Protein AF-A0A8J6XSI7-F1 (afdb_monomer_lite)

Foldseek 3Di:
DDDDDDPPPVVPVVVVVVVCVPPPPPDPPVDPPPPVPDDPQLVLQLCLLVPPVVVVPPDDPVVSVVSSPDRQLVVDPPVCSVVSRD

Sequence (86 aa):
MKRHGPMSCLLCATAISVVAILIGGCNSRGGQASESAEPDWKMQRDKMVSQQIEARGVKGPLVLESMRTVPRHRFVPENYRDSAYN

Structure (mmCIF, N/CA/C/O backbone):
data_AF-A0A8J6XSI7-F1
#
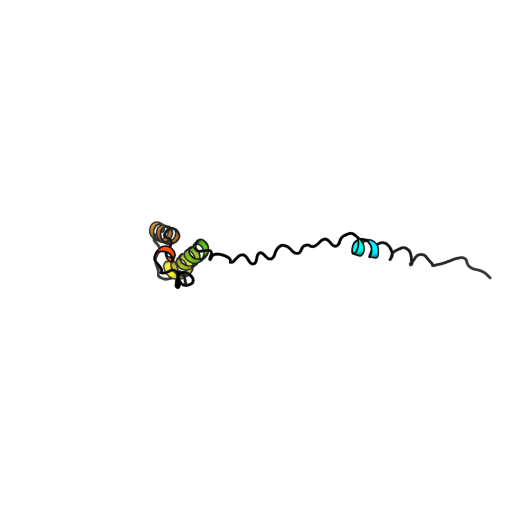_entry.id   AF-A0A8J6XSI7-F1
#
loop_
_atom_site.group_PDB
_atom_site.id
_atom_site.type_symbol
_atom_site.label_atom_id
_atom_site.label_alt_id
_atom_site.label_comp_id
_atom_site.label_asym_id
_atom_site.label_entity_id
_atom_site.label_seq_id
_atom_site.pdbx_PDB_ins_code
_atom_site.Cartn_x
_atom_site.Cartn_y
_atom_site.Cartn_z
_atom_site.occupancy
_atom_site.B_iso_or_equiv
_atom_site.auth_seq_id
_atom_site.auth_comp_id
_atom_site.auth_asym_id
_atom_site.auth_atom_id
_atom_site.pdbx_PDB_model_num
ATOM 1 N N . MET A 1 1 ? 51.615 -30.850 67.153 1.00 44.00 1 MET A N 1
ATOM 2 C CA . MET A 1 1 ? 52.196 -31.375 65.898 1.00 44.00 1 MET A CA 1
ATOM 3 C C . MET A 1 1 ? 51.117 -32.143 65.139 1.00 44.00 1 MET A C 1
ATOM 5 O O . MET A 1 1 ? 50.432 -32.933 65.766 1.00 44.00 1 MET A O 1
ATOM 9 N N . LYS A 1 2 ? 51.002 -31.877 63.825 1.00 49.00 2 LYS A N 1
ATOM 10 C CA . LYS A 1 2 ? 50.225 -32.579 62.773 1.00 49.00 2 LYS A CA 1
ATOM 11 C C . LYS A 1 2 ? 48.687 -32.469 62.821 1.00 49.00 2 LYS A C 1
ATOM 13 O O . LYS A 1 2 ? 47.994 -33.319 63.361 1.00 49.00 2 LYS A O 1
ATOM 18 N N . ARG A 1 3 ? 48.173 -31.412 62.177 1.00 49.69 3 ARG A N 1
ATOM 19 C CA . ARG A 1 3 ? 46.777 -31.279 61.729 1.00 49.69 3 ARG A CA 1
ATOM 20 C C . ARG A 1 3 ? 46.608 -32.022 60.389 1.00 49.69 3 ARG A C 1
ATOM 22 O O . ARG A 1 3 ? 47.443 -31.856 59.504 1.00 49.69 3 ARG A O 1
ATOM 29 N N . HIS A 1 4 ? 45.555 -32.835 60.285 1.00 49.72 4 HIS A N 1
ATOM 30 C CA . HIS A 1 4 ? 44.998 -33.425 59.053 1.00 49.72 4 HIS A CA 1
ATOM 31 C C . HIS A 1 4 ? 44.760 -32.317 58.002 1.00 49.72 4 HIS A C 1
ATOM 33 O O . HIS A 1 4 ? 44.388 -31.213 58.384 1.00 49.72 4 HIS A O 1
ATOM 39 N N . GLY A 1 5 ? 45.059 -32.460 56.708 1.00 51.72 5 GLY A N 1
ATOM 40 C CA . GLY A 1 5 ? 44.454 -33.357 55.712 1.00 51.72 5 GLY A CA 1
ATOM 41 C C . GLY A 1 5 ? 43.980 -32.485 54.520 1.00 51.72 5 GLY A C 1
ATOM 42 O O . GLY A 1 5 ? 43.686 -31.311 54.731 1.00 51.72 5 GLY A O 1
ATOM 43 N N . PRO A 1 6 ? 43.985 -32.978 53.271 1.00 49.56 6 PRO A N 1
ATOM 44 C CA . PRO A 1 6 ? 44.173 -32.164 52.068 1.00 49.56 6 PRO A CA 1
ATOM 45 C C . PRO A 1 6 ? 42.925 -31.367 51.662 1.00 49.56 6 PRO A C 1
ATOM 47 O O . PRO A 1 6 ? 41.909 -31.932 51.266 1.00 49.56 6 PRO A O 1
ATOM 50 N N . MET A 1 7 ? 43.039 -30.036 51.638 1.00 52.78 7 MET A N 1
ATOM 51 C CA . MET A 1 7 ? 42.152 -29.151 50.874 1.00 52.78 7 MET A CA 1
ATOM 52 C C . MET A 1 7 ? 42.477 -29.283 49.377 1.00 52.78 7 MET A C 1
ATOM 54 O O . MET A 1 7 ? 43.012 -28.379 48.749 1.00 52.78 7 MET A O 1
ATOM 58 N N . SER A 1 8 ? 42.209 -30.460 48.816 1.00 54.72 8 SER A N 1
ATOM 59 C CA . SER A 1 8 ? 42.346 -30.772 47.389 1.00 54.72 8 SER A CA 1
ATOM 60 C C . SER A 1 8 ? 40.986 -31.227 46.848 1.00 54.72 8 SER A C 1
ATOM 62 O O . SER A 1 8 ? 40.839 -32.292 46.267 1.00 54.72 8 SER A O 1
ATOM 64 N N . CYS A 1 9 ? 39.954 -30.420 47.121 1.00 52.50 9 CYS A N 1
ATOM 65 C CA . CYS A 1 9 ? 38.568 -30.641 46.684 1.00 52.50 9 CYS A CA 1
ATOM 66 C C . CYS A 1 9 ? 38.103 -29.587 45.651 1.00 52.50 9 CYS A C 1
ATOM 68 O O . CYS A 1 9 ? 36.932 -29.527 45.299 1.00 52.50 9 CYS A O 1
ATOM 70 N N . LEU A 1 10 ? 39.019 -28.751 45.141 1.00 53.47 10 LEU A N 1
ATOM 71 C CA . LEU A 1 10 ? 38.728 -27.713 44.136 1.00 53.47 10 LEU A CA 1
ATOM 72 C C . LEU A 1 10 ? 39.078 -28.122 42.693 1.00 53.47 10 LEU A C 1
ATOM 74 O O . LEU A 1 10 ? 38.757 -27.395 41.761 1.00 53.47 10 LEU A O 1
ATOM 78 N N . LEU A 1 11 ? 39.687 -29.296 42.490 1.00 51.44 11 LEU A N 1
ATOM 79 C CA . LEU A 1 11 ? 40.086 -29.791 41.163 1.00 51.44 11 LEU A CA 1
ATOM 80 C C . LEU A 1 11 ? 39.029 -30.676 40.479 1.00 51.44 11 LEU A C 1
ATOM 82 O O . LEU A 1 11 ? 39.151 -30.956 39.292 1.00 51.44 11 LEU A O 1
ATOM 86 N N . CYS A 1 12 ? 37.965 -31.077 41.182 1.00 49.50 12 CYS A N 1
ATOM 87 C CA . CYS A 1 12 ? 36.933 -31.953 40.612 1.00 49.50 12 CYS A CA 1
ATOM 88 C C . CYS A 1 12 ? 35.754 -31.194 39.970 1.00 49.50 12 CYS A C 1
ATOM 90 O O . CYS A 1 12 ? 34.979 -31.797 39.235 1.00 49.50 12 CYS A O 1
ATOM 92 N N . ALA A 1 13 ? 35.619 -29.882 40.202 1.00 52.38 13 ALA A N 1
ATOM 93 C CA . ALA A 1 13 ? 34.488 -29.092 39.697 1.00 52.38 13 ALA A CA 1
ATOM 94 C C . ALA A 1 13 ? 34.730 -28.430 38.325 1.00 52.38 13 ALA A C 1
ATOM 96 O O . ALA A 1 13 ? 33.785 -27.960 37.699 1.00 52.38 13 ALA A O 1
ATOM 97 N N . THR A 1 14 ? 35.966 -28.403 37.819 1.00 53.66 14 THR A N 1
ATOM 98 C CA . THR A 1 14 ? 36.283 -27.796 36.510 1.00 53.66 14 THR A CA 1
ATOM 99 C C . THR A 1 14 ? 36.234 -28.791 35.347 1.00 53.66 14 THR A C 1
ATOM 101 O O . THR A 1 14 ? 36.156 -28.378 34.192 1.00 53.66 14 THR A O 1
ATOM 104 N N . ALA A 1 15 ? 36.212 -30.099 35.624 1.00 53.28 15 ALA A N 1
ATOM 105 C CA . ALA A 1 15 ? 36.230 -31.140 34.594 1.00 53.28 15 ALA A CA 1
ATOM 106 C C . ALA A 1 15 ? 34.867 -31.381 33.909 1.00 53.28 15 ALA A C 1
ATOM 108 O O . ALA A 1 15 ? 34.826 -31.987 32.841 1.00 53.28 15 ALA A O 1
ATOM 109 N N . ILE A 1 16 ? 33.757 -30.883 34.468 1.00 54.12 16 ILE A N 1
ATOM 110 C CA . ILE A 1 16 ? 32.412 -31.101 33.898 1.00 54.12 16 ILE A CA 1
ATOM 111 C C . ILE A 1 16 ? 32.078 -30.062 32.807 1.00 54.12 16 ILE A C 1
ATOM 113 O O . ILE A 1 16 ? 31.360 -30.379 31.862 1.00 54.12 16 ILE A O 1
ATOM 117 N N . SER A 1 17 ? 32.663 -28.858 32.844 1.00 52.59 17 SER A N 1
ATOM 118 C CA . SER A 1 17 ? 32.388 -27.820 31.830 1.00 52.59 17 SER A CA 1
ATOM 119 C C . SER A 1 17 ? 33.135 -28.014 30.504 1.00 52.59 17 SER A C 1
ATOM 121 O O . SER A 1 17 ? 32.678 -27.524 29.475 1.00 52.59 17 SER A O 1
ATOM 123 N N . VAL A 1 18 ? 34.262 -28.737 30.482 1.00 54.53 18 VAL A N 1
ATOM 124 C CA . VAL A 1 18 ? 35.073 -28.902 29.256 1.00 54.53 18 VAL A CA 1
ATOM 125 C C . VAL A 1 18 ? 34.497 -29.975 28.319 1.00 54.53 18 VAL A C 1
ATOM 127 O O . VAL A 1 18 ? 34.651 -29.884 27.103 1.00 54.53 18 VAL A O 1
ATOM 130 N N . VAL A 1 19 ? 33.756 -30.956 28.846 1.00 56.28 19 VAL A N 1
ATOM 131 C CA . VAL A 1 19 ? 33.173 -32.050 28.042 1.00 56.28 19 VAL A CA 1
ATOM 132 C C . VAL A 1 19 ? 32.003 -31.573 27.167 1.00 56.28 19 VAL A C 1
ATOM 134 O O . VAL A 1 19 ? 31.852 -32.041 26.039 1.00 56.28 19 VAL A O 1
ATOM 137 N N . ALA A 1 20 ? 31.225 -30.581 27.616 1.00 54.84 20 ALA A N 1
ATOM 138 C CA . ALA A 1 20 ? 30.123 -30.011 26.831 1.00 54.84 20 ALA A CA 1
ATOM 139 C C . ALA A 1 20 ? 30.600 -29.252 25.574 1.00 54.84 20 ALA A C 1
ATOM 141 O O . ALA A 1 20 ? 29.867 -29.162 24.590 1.00 54.84 20 ALA A O 1
ATOM 142 N N . ILE A 1 21 ? 31.843 -28.756 25.578 1.00 57.88 21 ILE A N 1
ATOM 143 C CA . ILE A 1 21 ? 32.438 -28.032 24.445 1.00 57.88 21 ILE A CA 1
ATOM 144 C C . ILE A 1 21 ? 32.878 -29.002 23.332 1.00 57.88 21 ILE A C 1
ATOM 146 O O . ILE A 1 21 ? 32.889 -28.620 22.165 1.00 57.88 21 ILE A O 1
ATOM 150 N N . LEU A 1 22 ? 33.190 -30.265 23.655 1.00 57.47 22 LEU A N 1
ATOM 151 C CA . LEU A 1 22 ? 33.774 -31.216 22.695 1.00 57.47 22 LEU A CA 1
ATOM 152 C C . LEU A 1 22 ? 32.774 -32.190 22.047 1.00 57.47 22 LEU A C 1
ATOM 154 O O . LEU A 1 22 ? 33.129 -32.819 21.055 1.00 57.47 22 LEU A O 1
ATOM 158 N N . ILE A 1 23 ? 31.537 -32.315 22.552 1.00 62.41 23 ILE A N 1
ATOM 159 C CA . ILE A 1 23 ? 30.552 -33.295 22.030 1.00 62.41 23 ILE A CA 1
ATOM 160 C C . ILE A 1 23 ? 29.228 -32.637 21.567 1.00 62.41 23 ILE A C 1
ATOM 162 O O . ILE A 1 23 ? 28.416 -33.280 20.911 1.00 62.41 23 ILE A O 1
ATOM 166 N N . GLY A 1 24 ? 29.004 -31.341 21.829 1.00 57.47 24 GLY A N 1
ATOM 167 C CA . GLY A 1 24 ? 27.680 -30.709 21.6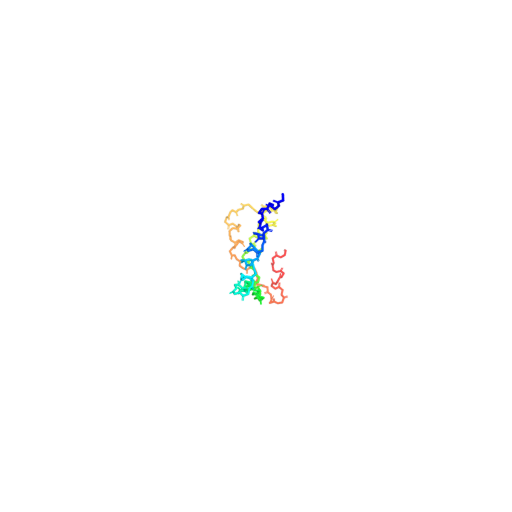72 1.00 57.47 24 GLY A CA 1
ATOM 168 C C . GLY A 1 24 ? 27.609 -29.417 20.854 1.00 57.47 24 GLY A C 1
ATOM 169 O O . GLY A 1 24 ? 26.661 -28.658 21.021 1.00 57.47 24 GLY A O 1
ATOM 170 N N . GLY A 1 25 ? 28.581 -29.129 19.987 1.00 55.19 25 GLY A N 1
ATOM 171 C CA . GLY A 1 25 ? 28.620 -27.902 19.181 1.00 55.19 25 GLY A CA 1
ATOM 172 C C . GLY A 1 25 ? 28.012 -28.017 17.778 1.00 55.19 25 GLY A C 1
ATOM 173 O O . GLY A 1 25 ? 28.559 -27.439 16.842 1.00 55.19 25 GLY A O 1
ATOM 174 N N . CYS A 1 26 ? 26.926 -28.770 17.575 1.00 54.44 26 CYS A N 1
ATOM 175 C CA . CYS A 1 26 ? 26.231 -28.798 16.283 1.00 54.44 26 CYS A CA 1
ATOM 176 C C . CYS A 1 26 ? 25.416 -27.511 16.073 1.00 54.44 26 CYS A C 1
ATOM 178 O O . CYS A 1 26 ? 24.233 -27.435 16.374 1.00 54.44 26 CYS A O 1
ATOM 180 N N . ASN A 1 27 ? 26.098 -26.509 15.522 1.00 59.84 27 ASN A N 1
ATOM 181 C CA . ASN A 1 27 ? 25.671 -25.767 14.340 1.00 59.84 27 ASN A CA 1
ATOM 182 C C . ASN A 1 27 ? 24.201 -25.299 14.293 1.00 59.84 27 ASN A C 1
ATOM 184 O O . ASN A 1 27 ? 23.443 -25.715 13.422 1.00 59.84 27 ASN A O 1
ATOM 188 N N . SER A 1 28 ? 23.841 -24.307 15.104 1.00 54.88 28 SER A N 1
ATOM 189 C CA . SER A 1 28 ? 22.733 -23.407 14.756 1.00 54.88 28 SER A CA 1
ATOM 190 C C . SER A 1 28 ? 23.242 -22.279 13.859 1.00 54.88 28 SER A C 1
ATOM 192 O O . SER A 1 28 ? 23.071 -21.099 14.159 1.00 54.88 28 SER A O 1
ATOM 194 N N . ARG A 1 29 ? 23.847 -22.624 12.715 1.00 53.38 29 ARG A N 1
ATOM 195 C CA . ARG A 1 29 ? 23.730 -21.757 11.538 1.00 53.38 29 ARG A CA 1
ATOM 196 C C . ARG A 1 29 ? 22.295 -21.924 11.059 1.00 53.38 29 ARG A C 1
ATOM 198 O O . ARG A 1 29 ? 22.029 -22.671 10.124 1.00 53.38 29 ARG A O 1
ATOM 205 N N . GLY A 1 30 ? 21.373 -21.282 11.784 1.00 50.31 30 GLY A N 1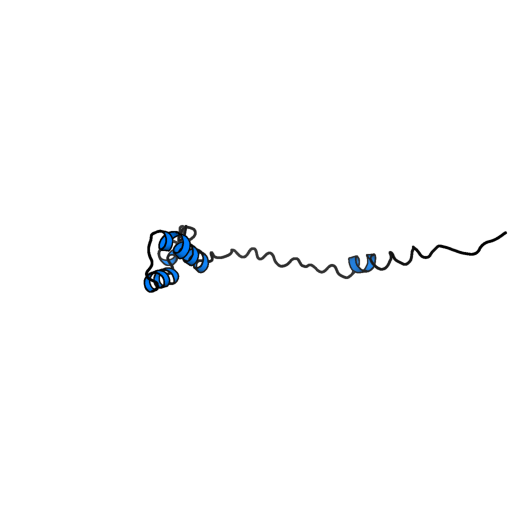
ATOM 206 C CA . GLY A 1 30 ? 20.031 -21.026 11.287 1.00 50.31 30 GLY A CA 1
ATOM 207 C C . GLY A 1 30 ? 20.216 -20.445 9.898 1.00 50.31 30 GLY A C 1
ATOM 208 O O . GLY A 1 30 ? 20.918 -19.443 9.751 1.00 50.31 30 GLY A O 1
ATOM 209 N N . GLY A 1 31 ? 19.744 -21.189 8.900 1.00 46.06 31 GLY A N 1
ATOM 210 C CA . GLY A 1 31 ? 20.029 -20.933 7.503 1.00 46.06 31 GLY A CA 1
ATOM 211 C C . GLY A 1 31 ? 19.838 -19.458 7.195 1.00 46.06 31 GLY A C 1
ATOM 212 O O . GLY A 1 31 ? 18.729 -18.937 7.269 1.00 46.06 31 GLY A O 1
ATOM 213 N N . GLN A 1 32 ? 20.934 -18.791 6.840 1.00 45.31 32 GLN A N 1
ATOM 214 C CA . GLN A 1 32 ? 20.858 -17.639 5.965 1.00 45.31 32 GLN A CA 1
ATOM 215 C C . GLN A 1 32 ? 20.372 -18.182 4.628 1.00 45.31 32 GLN A C 1
ATOM 217 O O . GLN A 1 32 ? 21.158 -18.561 3.764 1.00 45.31 32 GLN A O 1
ATOM 222 N N . ALA A 1 33 ? 19.054 -18.261 4.489 1.00 48.28 33 ALA A N 1
ATOM 223 C CA . ALA A 1 33 ? 18.445 -18.154 3.190 1.00 48.28 33 ALA A CA 1
ATOM 224 C C . ALA A 1 33 ? 18.723 -16.717 2.734 1.00 48.28 33 ALA A C 1
ATOM 226 O O . ALA A 1 33 ? 17.969 -15.793 3.026 1.00 48.28 33 ALA A O 1
ATOM 227 N N . SER A 1 34 ? 19.837 -16.513 2.028 1.00 58.66 34 SER A N 1
ATOM 228 C CA . SER A 1 34 ? 19.857 -15.510 0.966 1.00 58.66 34 SER A CA 1
ATOM 229 C C . SER A 1 34 ? 19.004 -16.066 -0.175 1.00 58.66 34 SER A C 1
ATOM 231 O O . SER A 1 34 ? 19.496 -16.454 -1.232 1.00 58.66 34 SER A O 1
ATOM 233 N N . GLU A 1 35 ? 17.716 -16.209 0.106 1.00 46.97 35 GLU A N 1
ATOM 234 C CA . GLU A 1 35 ? 16.692 -16.291 -0.910 1.00 46.97 35 GLU A CA 1
ATOM 235 C C . GLU A 1 35 ? 16.635 -14.873 -1.467 1.00 46.97 35 GLU A C 1
ATOM 237 O O . GLU A 1 35 ? 16.608 -13.906 -0.699 1.00 46.97 35 GLU A O 1
ATOM 242 N N . SER A 1 36 ? 16.724 -14.714 -2.782 1.00 55.59 36 SER A N 1
ATOM 243 C CA . SER A 1 36 ? 16.323 -13.470 -3.428 1.00 55.59 36 SER A CA 1
ATOM 244 C C . SER A 1 36 ? 14.881 -13.217 -3.001 1.00 55.59 36 SER A C 1
ATOM 246 O O . SER A 1 36 ? 13.965 -13.822 -3.552 1.00 55.59 36 SER A O 1
ATOM 248 N N . ALA A 1 37 ? 14.707 -12.454 -1.920 1.00 66.06 37 ALA A N 1
ATOM 249 C CA . ALA A 1 37 ? 13.421 -12.244 -1.295 1.00 66.06 37 ALA A CA 1
ATOM 250 C C . ALA A 1 37 ? 12.593 -11.448 -2.295 1.00 66.06 37 ALA A C 1
ATOM 252 O O . ALA A 1 37 ? 12.777 -10.238 -2.432 1.00 66.06 37 ALA A O 1
ATOM 253 N N . GLU A 1 38 ? 11.747 -12.160 -3.040 1.00 75.38 38 GLU A N 1
ATOM 254 C CA . GLU A 1 38 ? 10.748 -11.553 -3.904 1.00 75.38 38 GLU A CA 1
ATOM 255 C C . GLU A 1 38 ? 10.044 -10.449 -3.106 1.00 75.38 38 GLU A C 1
ATOM 257 O O . GLU A 1 38 ? 9.683 -10.679 -1.941 1.00 75.38 38 GLU A O 1
ATOM 262 N N . PRO A 1 39 ? 9.877 -9.242 -3.670 1.00 86.75 39 PRO A N 1
ATOM 263 C CA . PRO A 1 39 ? 9.303 -8.144 -2.916 1.00 86.75 39 PRO A CA 1
ATOM 264 C C . PRO A 1 39 ? 7.917 -8.527 -2.394 1.00 86.75 39 PRO A C 1
ATOM 266 O O . PRO A 1 39 ? 7.065 -9.009 -3.144 1.00 86.75 39 PRO A O 1
ATOM 269 N N . ASP A 1 40 ? 7.664 -8.290 -1.104 1.00 94.75 40 ASP A N 1
ATOM 270 C CA . ASP A 1 40 ? 6.332 -8.489 -0.534 1.00 94.75 40 ASP A CA 1
ATOM 271 C C . ASP A 1 40 ? 5.390 -7.388 -1.042 1.00 94.75 40 ASP A C 1
ATOM 273 O O . ASP A 1 40 ? 5.160 -6.346 -0.415 1.00 94.75 40 ASP A O 1
ATOM 277 N N . TRP A 1 41 ? 4.836 -7.635 -2.227 1.00 95.81 41 TRP A N 1
ATOM 278 C CA . TRP A 1 41 ? 3.927 -6.729 -2.910 1.00 95.81 41 TRP A CA 1
ATOM 279 C C . TRP A 1 41 ? 2.653 -6.460 -2.119 1.00 95.81 41 TRP A C 1
ATOM 281 O O . TRP A 1 41 ? 2.035 -5.409 -2.307 1.00 95.81 41 TRP A O 1
ATOM 291 N N . LYS A 1 42 ? 2.228 -7.402 -1.267 1.00 96.44 42 LYS A N 1
ATOM 292 C CA . LYS A 1 42 ? 1.037 -7.225 -0.441 1.00 96.44 42 LYS A CA 1
ATOM 293 C C . LYS A 1 42 ? 1.332 -6.200 0.646 1.00 96.44 42 LYS A C 1
ATOM 295 O O . LYS A 1 42 ? 0.604 -5.214 0.744 1.00 96.44 42 LYS A O 1
ATOM 300 N N . MET A 1 43 ? 2.416 -6.386 1.398 1.00 96.88 43 MET A N 1
ATOM 301 C CA . MET A 1 43 ? 2.833 -5.448 2.439 1.00 96.88 43 MET A CA 1
ATOM 302 C C . MET A 1 43 ? 3.071 -4.045 1.872 1.00 96.88 43 MET A C 1
ATOM 304 O O . MET A 1 43 ? 2.584 -3.062 2.431 1.00 96.88 43 MET A O 1
ATOM 308 N N . GLN A 1 44 ? 3.790 -3.932 0.752 1.00 97.12 44 GLN A N 1
ATOM 309 C CA . GLN A 1 44 ? 4.075 -2.636 0.128 1.00 97.12 44 GLN A CA 1
ATOM 310 C C . GLN A 1 44 ? 2.800 -1.908 -0.311 1.00 97.12 44 GLN A C 1
ATOM 312 O O . GLN A 1 44 ? 2.651 -0.707 -0.080 1.00 97.12 44 GLN A O 1
ATOM 317 N N . ARG A 1 45 ? 1.845 -2.635 -0.895 1.00 97.88 45 ARG A N 1
ATOM 318 C CA . ARG A 1 45 ? 0.551 -2.079 -1.290 1.00 97.88 45 ARG A CA 1
ATOM 319 C C . ARG A 1 45 ? -0.275 -1.638 -0.087 1.00 97.88 45 ARG A C 1
ATOM 321 O O . ARG A 1 45 ? -0.796 -0.527 -0.103 1.00 97.88 45 ARG A O 1
ATOM 328 N N . ASP A 1 46 ? -0.363 -2.465 0.952 1.00 98.00 46 ASP A N 1
ATOM 329 C CA . ASP A 1 46 ? -1.103 -2.142 2.179 1.00 98.00 46 ASP A CA 1
ATOM 330 C C . ASP A 1 46 ? -0.516 -0.890 2.859 1.00 98.00 46 ASP A C 1
ATOM 332 O O . ASP A 1 46 ? -1.248 0.010 3.290 1.00 98.00 46 ASP A O 1
ATOM 336 N N . LYS A 1 47 ? 0.818 -0.778 2.874 1.00 98.19 47 LYS A N 1
ATOM 337 C CA . LYS A 1 47 ? 1.544 0.405 3.350 1.00 98.19 47 LYS A CA 1
ATOM 338 C C . LYS A 1 47 ? 1.241 1.643 2.503 1.00 98.19 47 LYS A C 1
ATOM 340 O O . LYS A 1 47 ? 0.920 2.687 3.058 1.00 98.19 47 LYS A O 1
ATOM 345 N N . MET A 1 48 ? 1.291 1.542 1.177 1.00 98.25 48 MET A N 1
ATOM 346 C CA . MET A 1 48 ? 0.980 2.664 0.284 1.00 98.25 48 MET A CA 1
ATOM 347 C C . MET A 1 48 ? -0.466 3.150 0.465 1.00 98.25 48 MET A C 1
ATOM 349 O O . MET A 1 48 ? -0.700 4.357 0.560 1.00 98.25 48 MET A O 1
ATOM 353 N N . VAL A 1 49 ? -1.432 2.232 0.594 1.00 98.38 49 VAL A N 1
ATOM 354 C CA . VAL A 1 49 ? -2.838 2.593 0.829 1.00 98.38 49 VAL A CA 1
ATOM 355 C C . VAL A 1 49 ? -2.991 3.333 2.159 1.00 98.38 49 VAL A C 1
ATOM 357 O O . VAL A 1 49 ? -3.504 4.451 2.176 1.00 98.38 49 VAL A O 1
ATOM 360 N N . SER A 1 50 ? -2.484 2.760 3.251 1.00 98.19 50 SER A N 1
ATOM 361 C CA . SER A 1 50 ? -2.612 3.359 4.587 1.00 98.19 50 SE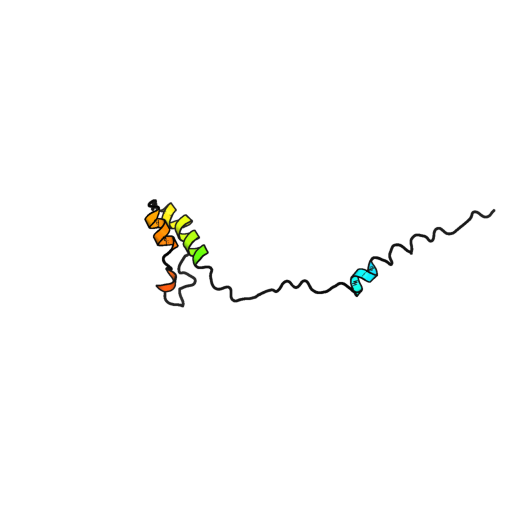R A CA 1
ATOM 362 C C . SER A 1 50 ? -1.867 4.687 4.734 1.00 98.19 50 SER A C 1
ATOM 364 O O . SER A 1 50 ? -2.396 5.643 5.295 1.00 98.19 50 SER A O 1
ATOM 366 N N . GLN A 1 51 ? -0.643 4.781 4.215 1.00 98.06 51 GLN A N 1
ATOM 367 C CA . GLN A 1 51 ? 0.221 5.938 4.455 1.00 98.06 51 GLN A CA 1
ATOM 368 C C . GLN A 1 51 ? 0.006 7.066 3.457 1.00 98.06 51 GLN A C 1
ATOM 370 O O . GLN A 1 51 ? 0.177 8.231 3.809 1.00 98.06 51 GLN A O 1
ATOM 375 N N . GLN A 1 52 ? -0.339 6.741 2.212 1.00 97.81 52 GLN A N 1
ATOM 376 C CA . GLN A 1 52 ? -0.408 7.742 1.159 1.00 97.81 52 GLN A CA 1
ATOM 377 C C . GLN A 1 52 ? -1.831 8.007 0.672 1.00 97.81 52 GLN A C 1
ATOM 379 O O . GLN A 1 52 ? -2.186 9.155 0.413 1.00 97.81 52 GLN A O 1
ATOM 384 N N . ILE A 1 53 ? -2.645 6.967 0.489 1.00 98.19 53 ILE A N 1
ATOM 385 C CA . ILE A 1 53 ? -3.978 7.113 -0.111 1.00 98.19 53 ILE A CA 1
ATOM 386 C C . ILE A 1 53 ? -4.986 7.611 0.922 1.00 98.19 53 ILE A C 1
ATOM 388 O O . ILE A 1 53 ? -5.676 8.602 0.678 1.00 98.19 53 ILE A O 1
ATOM 392 N N . GLU A 1 54 ? -5.024 6.979 2.095 1.00 98.19 54 GLU A N 1
ATOM 393 C CA . GLU A 1 54 ? -5.887 7.406 3.201 1.00 98.19 54 GLU A CA 1
ATOM 394 C C . GLU A 1 54 ? -5.515 8.819 3.675 1.00 98.19 54 GLU A C 1
ATOM 396 O O . GLU A 1 54 ? -6.390 9.673 3.833 1.00 98.19 54 GLU A O 1
ATOM 401 N N . ALA A 1 55 ? -4.213 9.115 3.787 1.00 97.81 55 ALA A N 1
ATOM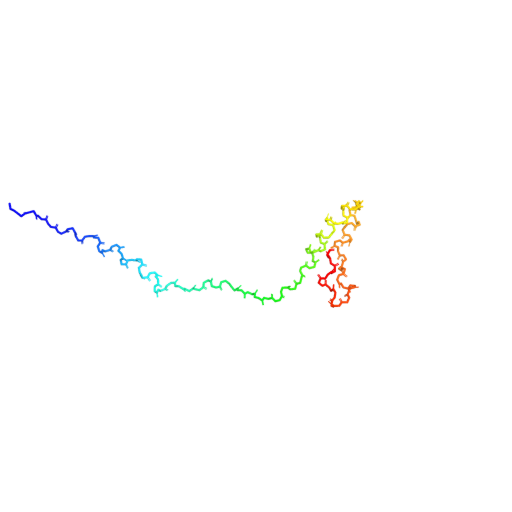 402 C CA . ALA A 1 55 ? -3.705 10.434 4.174 1.00 97.81 55 ALA A CA 1
ATOM 403 C C . ALA A 1 55 ? -4.105 11.561 3.202 1.00 97.81 55 ALA A C 1
ATOM 405 O O . ALA A 1 55 ? -4.244 12.712 3.613 1.00 97.81 55 ALA A O 1
ATOM 406 N N . ARG A 1 56 ? -4.340 11.243 1.921 1.00 97.88 56 ARG A N 1
ATOM 407 C CA . ARG A 1 56 ? -4.839 12.193 0.908 1.00 97.88 56 ARG A CA 1
ATOM 408 C C . ARG A 1 56 ? -6.363 12.357 0.921 1.00 97.88 56 ARG A C 1
ATOM 410 O O . ARG A 1 56 ? -6.902 13.091 0.098 1.00 97.88 56 ARG A O 1
ATOM 417 N N . GLY A 1 57 ? -7.060 11.710 1.854 1.00 98.19 57 GLY A N 1
ATOM 418 C CA . GLY A 1 57 ? -8.485 11.923 2.100 1.00 98.19 57 GLY A CA 1
ATOM 419 C C . GLY A 1 57 ? -9.422 10.898 1.460 1.00 98.19 57 GLY A C 1
ATOM 420 O O . GLY A 1 57 ? -10.637 11.086 1.519 1.00 98.19 57 GLY A O 1
ATOM 421 N N . VAL A 1 58 ? -8.910 9.803 0.891 1.00 98.31 58 VAL A N 1
ATOM 422 C CA . VAL A 1 58 ? -9.761 8.691 0.440 1.00 98.31 58 VAL A CA 1
ATOM 423 C C . VAL A 1 58 ? -10.249 7.913 1.664 1.00 98.31 58 VAL A C 1
ATOM 425 O O . VAL A 1 58 ? -9.457 7.299 2.368 1.00 98.31 58 VAL A O 1
ATOM 428 N N . LYS A 1 59 ? -11.562 7.941 1.922 1.00 97.62 59 LYS A N 1
ATOM 429 C CA . LYS A 1 59 ? -12.177 7.336 3.126 1.00 97.62 59 LYS A CA 1
ATOM 430 C C . LYS A 1 59 ? -13.149 6.193 2.837 1.00 97.62 59 LYS A C 1
ATOM 432 O O . LYS A 1 59 ? -13.619 5.540 3.761 1.00 97.62 59 LYS A O 1
ATOM 437 N N . GLY A 1 60 ? -13.500 5.974 1.570 1.00 98.62 60 GLY A N 1
ATOM 438 C CA . GLY A 1 60 ? -14.478 4.957 1.191 1.00 98.62 60 GLY A CA 1
ATOM 439 C C . GLY A 1 60 ? -13.932 3.550 1.461 1.00 98.62 60 GLY A C 1
ATOM 440 O O . GLY A 1 60 ? -12.963 3.174 0.803 1.00 98.62 60 GLY A O 1
ATOM 441 N N . PRO A 1 61 ? -14.534 2.744 2.355 1.00 97.75 61 PRO A N 1
ATOM 442 C CA . PRO A 1 61 ? -13.980 1.440 2.724 1.00 97.75 61 PRO A CA 1
ATOM 443 C C . PRO A 1 61 ? -13.890 0.488 1.525 1.00 97.75 61 PRO A C 1
ATOM 445 O O . PRO A 1 61 ? -12.871 -0.168 1.340 1.00 97.75 61 PRO A O 1
ATOM 448 N N . LEU A 1 62 ? -14.901 0.490 0.648 1.00 98.38 62 LEU A N 1
ATOM 449 C CA . LEU A 1 62 ? -14.893 -0.306 -0.587 1.00 98.38 62 LEU A CA 1
ATOM 450 C C . LEU A 1 62 ? -13.804 0.142 -1.575 1.00 98.38 62 LEU A C 1
ATOM 452 O O . LEU A 1 62 ? -13.220 -0.684 -2.275 1.00 98.38 62 LEU A O 1
ATOM 456 N N . VAL A 1 63 ? -13.503 1.444 -1.620 1.00 97.94 63 VAL A N 1
ATOM 457 C CA . VAL A 1 63 ? -12.437 1.991 -2.474 1.00 97.94 63 VAL A CA 1
ATOM 458 C C . VAL A 1 63 ? -11.076 1.555 -1.944 1.00 97.94 63 VAL A C 1
ATOM 460 O O . VAL A 1 63 ? -10.263 1.034 -2.702 1.00 97.94 63 VAL A O 1
ATOM 463 N N . LEU A 1 64 ? -10.845 1.711 -0.640 1.00 98.50 64 LEU A N 1
ATOM 464 C CA . LEU A 1 64 ? -9.596 1.305 0.002 1.00 98.50 64 LEU A CA 1
ATOM 465 C C . LEU A 1 64 ? -9.355 -0.199 -0.149 1.00 98.50 64 LEU A C 1
ATOM 467 O O . LEU A 1 64 ? -8.248 -0.603 -0.492 1.00 98.50 64 LEU A O 1
ATOM 471 N N . GLU A 1 65 ? -10.392 -1.021 0.013 1.00 98.31 65 GLU A N 1
ATOM 472 C CA . GLU A 1 65 ? -10.291 -2.470 -0.179 1.00 98.31 65 GLU A CA 1
ATOM 473 C C . GLU A 1 65 ? -9.953 -2.849 -1.624 1.00 98.31 65 GLU A C 1
ATOM 475 O O . GLU A 1 65 ? -9.075 -3.679 -1.881 1.00 98.31 65 GLU A O 1
ATOM 480 N N . SER A 1 66 ? -10.575 -2.168 -2.588 1.00 98.12 66 SER A N 1
ATOM 481 C CA . SER A 1 66 ? -10.251 -2.352 -4.004 1.00 98.12 66 SER A CA 1
ATOM 482 C C . SER A 1 66 ? -8.776 -2.031 -4.266 1.00 98.12 66 SER A C 1
ATOM 484 O O . SER A 1 66 ? -8.065 -2.805 -4.910 1.00 98.12 66 SER A O 1
ATOM 486 N N . MET A 1 67 ? -8.275 -0.932 -3.698 1.00 97.56 67 MET A N 1
ATOM 487 C CA . MET A 1 67 ? -6.873 -0.532 -3.839 1.00 97.56 67 MET A CA 1
ATOM 488 C C . MET A 1 67 ? -5.896 -1.493 -3.146 1.00 97.56 67 MET A C 1
ATOM 490 O O . MET A 1 67 ? -4.792 -1.680 -3.655 1.00 97.56 67 MET A O 1
ATOM 494 N N . ARG A 1 68 ? -6.292 -2.150 -2.046 1.00 98.12 68 ARG A N 1
ATOM 495 C CA . ARG A 1 68 ? -5.503 -3.209 -1.378 1.00 98.12 68 ARG A CA 1
ATOM 496 C C . ARG A 1 68 ? -5.525 -4.546 -2.113 1.00 98.12 68 ARG A C 1
ATOM 498 O O . ARG A 1 68 ? -4.661 -5.385 -1.872 1.00 98.12 68 ARG A O 1
ATOM 505 N N . THR A 1 69 ? -6.461 -4.749 -3.034 1.00 97.81 69 THR A N 1
ATOM 506 C CA . THR A 1 69 ? -6.587 -6.007 -3.783 1.00 97.81 69 THR A CA 1
ATOM 507 C C . THR A 1 69 ? -5.875 -5.944 -5.135 1.00 97.81 69 THR A C 1
ATOM 509 O O . THR A 1 69 ? -5.186 -6.892 -5.525 1.00 97.81 69 THR A O 1
ATOM 512 N N . VAL A 1 70 ? -5.967 -4.816 -5.846 1.00 97.19 70 VAL A N 1
ATOM 513 C CA . VAL A 1 70 ? -5.421 -4.671 -7.207 1.00 97.19 70 VAL A CA 1
ATOM 514 C C . VAL A 1 70 ? -3.877 -4.625 -7.194 1.00 97.19 70 VAL A C 1
ATOM 516 O O . VAL A 1 70 ? -3.283 -3.791 -6.509 1.00 97.19 70 VAL A O 1
ATOM 519 N N . PRO A 1 71 ? -3.166 -5.521 -7.908 1.00 97.25 71 PRO A N 1
ATOM 520 C CA . PRO A 1 71 ? -1.700 -5.580 -7.891 1.00 97.25 71 PRO A CA 1
ATOM 521 C C . PRO A 1 71 ? -1.066 -4.598 -8.888 1.00 97.25 71 PRO A C 1
ATOM 523 O O . PRO A 1 71 ? -0.836 -4.941 -10.046 1.00 97.25 71 PRO A O 1
ATOM 526 N N . ARG A 1 72 ? -0.734 -3.380 -8.435 1.00 96.81 72 ARG A N 1
ATOM 527 C CA . ARG A 1 72 ? -0.157 -2.316 -9.282 1.00 96.81 72 ARG A CA 1
ATOM 528 C C . ARG A 1 72 ? 1.101 -2.755 -10.045 1.00 96.81 72 ARG A C 1
ATOM 530 O O . ARG A 1 72 ? 1.233 -2.409 -11.213 1.00 96.81 72 ARG A O 1
ATOM 537 N N . HIS A 1 73 ? 1.978 -3.554 -9.431 1.00 97.12 73 HIS A N 1
ATOM 538 C CA . HIS A 1 73 ? 3.215 -4.059 -10.055 1.00 97.12 73 HIS A CA 1
ATOM 539 C C . HIS A 1 73 ? 2.981 -4.858 -11.352 1.00 97.12 73 HIS A C 1
ATOM 541 O O . HIS A 1 73 ? 3.860 -4.903 -12.206 1.00 97.12 73 HIS A O 1
ATOM 547 N N . ARG A 1 74 ? 1.795 -5.455 -11.554 1.00 96.94 74 ARG A N 1
ATOM 548 C CA . ARG A 1 74 ? 1.470 -6.173 -12.803 1.00 96.94 74 ARG A CA 1
ATOM 549 C C . ARG A 1 74 ? 1.235 -5.247 -13.997 1.00 96.94 74 ARG A C 1
ATOM 551 O O . ARG A 1 74 ? 1.257 -5.712 -15.129 1.00 96.94 74 ARG A O 1
ATOM 558 N N . PHE A 1 75 ? 1.024 -3.958 -13.744 1.00 97.31 75 PHE A N 1
ATOM 559 C CA . PHE A 1 75 ? 0.799 -2.929 -14.762 1.00 97.31 75 PHE A CA 1
ATOM 560 C C . PHE A 1 75 ? 2.047 -2.072 -15.014 1.00 97.31 75 PHE A C 1
ATOM 562 O O . PHE A 1 75 ? 1.976 -1.059 -15.705 1.00 97.31 75 PHE A O 1
ATOM 569 N N . VAL A 1 76 ? 3.182 -2.455 -14.427 1.00 95.19 76 VAL A N 1
ATOM 570 C CA . VAL A 1 76 ? 4.462 -1.754 -14.523 1.00 95.19 76 VAL A CA 1
ATOM 571 C C . VAL A 1 76 ? 5.457 -2.677 -15.242 1.00 95.19 76 VAL A C 1
ATOM 573 O O . VAL A 1 76 ? 5.468 -3.879 -14.950 1.00 95.19 76 VAL A O 1
ATOM 576 N N . PRO A 1 77 ? 6.276 -2.166 -16.186 1.00 97.62 77 PRO A N 1
ATOM 577 C CA . PRO A 1 77 ? 7.342 -2.954 -16.803 1.00 97.62 77 PRO A CA 1
ATOM 578 C C . PRO A 1 77 ? 8.275 -3.566 -15.748 1.00 97.62 77 PRO A C 1
ATOM 580 O O . PRO A 1 77 ? 8.488 -2.961 -14.698 1.00 97.62 77 PRO A O 1
ATOM 583 N N . GLU A 1 78 ? 8.835 -4.748 -16.022 1.00 94.75 78 GLU A N 1
ATOM 584 C CA . GLU A 1 78 ? 9.616 -5.539 -15.051 1.00 94.75 78 GLU A CA 1
ATOM 585 C C . GLU A 1 78 ? 10.692 -4.711 -14.337 1.00 94.75 78 GLU A C 1
ATOM 587 O O . GLU A 1 78 ? 10.772 -4.697 -13.113 1.00 94.75 78 GLU A O 1
ATOM 592 N N . ASN A 1 79 ? 11.439 -3.918 -15.105 1.00 96.06 79 ASN A N 1
ATOM 593 C CA . ASN A 1 79 ? 12.542 -3.086 -14.632 1.00 96.06 79 ASN A CA 1
ATOM 594 C C . ASN A 1 79 ? 12.127 -1.945 -13.682 1.00 96.06 79 ASN A C 1
ATOM 596 O O . ASN A 1 79 ? 12.992 -1.277 -13.125 1.00 96.06 79 ASN A O 1
ATOM 600 N N . TYR A 1 80 ? 10.828 -1.698 -13.514 1.00 95.94 80 TYR A N 1
ATOM 601 C CA . TYR A 1 80 ? 10.289 -0.679 -12.614 1.00 95.94 80 TYR A CA 1
ATOM 602 C C . TYR A 1 80 ? 9.432 -1.263 -11.485 1.00 95.94 80 TYR A C 1
ATOM 604 O O . TYR A 1 80 ? 8.913 -0.500 -10.665 1.00 95.94 80 TYR A O 1
ATOM 612 N N . ARG A 1 81 ? 9.257 -2.590 -11.410 1.00 95.50 81 ARG A N 1
ATOM 613 C CA . ARG A 1 81 ? 8.380 -3.211 -10.404 1.00 95.50 81 ARG A CA 1
ATOM 614 C C . ARG A 1 81 ? 8.830 -2.940 -8.978 1.00 95.50 81 ARG A C 1
ATOM 616 O O . ARG A 1 81 ? 7.979 -2.649 -8.143 1.00 95.50 81 ARG A O 1
ATOM 623 N N . ASP A 1 82 ? 10.136 -2.901 -8.735 1.00 93.62 82 ASP A N 1
ATOM 624 C CA . ASP A 1 82 ? 10.713 -2.576 -7.423 1.00 93.62 82 ASP A CA 1
ATOM 625 C C . ASP A 1 82 ? 10.301 -1.191 -6.912 1.00 93.62 82 ASP A C 1
ATOM 627 O O . ASP A 1 82 ? 10.317 -0.928 -5.714 1.00 93.62 82 ASP A O 1
ATOM 631 N N . SER A 1 83 ? 9.889 -0.301 -7.819 1.00 94.56 83 SER A N 1
ATOM 632 C CA . SER A 1 83 ? 9.413 1.045 -7.501 1.00 94.56 83 SER A CA 1
ATOM 633 C C . SER A 1 83 ? 7.894 1.206 -7.595 1.00 94.56 83 SER A C 1
ATOM 635 O O . SER A 1 83 ? 7.389 2.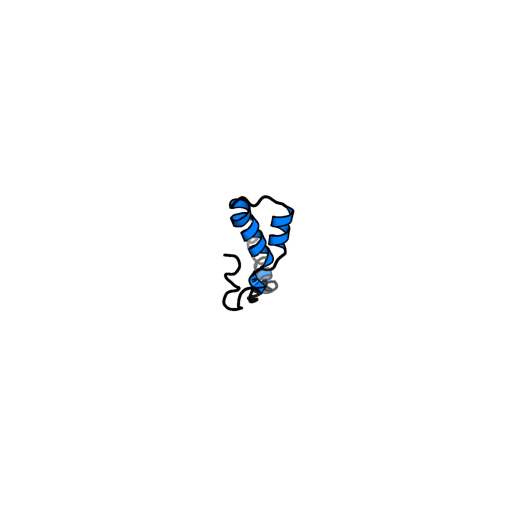325 -7.512 1.00 94.56 83 SER A O 1
ATOM 637 N N . ALA A 1 84 ? 7.134 0.119 -7.763 1.00 96.69 84 ALA A N 1
ATOM 638 C CA . ALA A 1 84 ? 5.696 0.187 -8.029 1.00 96.69 84 ALA A CA 1
ATOM 639 C C . ALA A 1 84 ? 4.861 0.781 -6.876 1.00 96.69 84 ALA A C 1
ATOM 641 O O . ALA A 1 84 ? 3.724 1.197 -7.116 1.00 96.69 84 ALA A O 1
ATOM 642 N N . TYR A 1 85 ? 5.400 0.820 -5.653 1.00 96.44 85 TYR A N 1
ATOM 643 C CA . TYR A 1 85 ? 4.684 1.204 -4.428 1.00 96.44 85 TYR A CA 1
ATOM 644 C C . TYR A 1 85 ? 5.432 2.216 -3.540 1.00 96.44 85 TYR A C 1
ATOM 646 O O . TYR A 1 85 ? 5.076 2.356 -2.368 1.00 96.44 85 TYR A O 1
ATOM 654 N N . ASN A 1 86 ? 6.460 2.886 -4.074 1.00 89.88 86 ASN A N 1
ATOM 655 C CA . ASN A 1 86 ? 7.220 3.912 -3.346 1.00 89.88 86 ASN A CA 1
ATOM 656 C C . ASN A 1 86 ? 6.355 5.094 -2.882 1.00 89.88 86 ASN A C 1
ATOM 658 O O . ASN A 1 86 ? 5.358 5.441 -3.558 1.00 89.88 86 ASN A O 1
#

pLDDT: mean 77.84, std 21.76, range [44.0, 98.62]

Secondary structure (DSSP, 8-state):
---------SSSSSHHHHHHHHH-----------------HHHHHHHHIIIIITTTT---HHHHHHHHHS-GGGGS-GGGGGGTT-

Radius of gyration: 31.52 Å; chains: 1; bounding box: 67×46×83 Å